Protein AF-A0AAW9IZJ0-F1 (afdb_monomer_lite)

pLDDT: mean 93.59, std 4.01, range [59.34, 97.31]

InterPro domains:
  IPR002303 Valine-tRNA ligase [PTHR11946] (1-123)
  IPR009080 Aminoacyl-tRNA synthetase, class Ia, anticodon-binding [SSF47323] (1-123)
  IPR013155 Methionyl/Valyl/Leucyl/Isoleucyl-tRNA synthetase, anticodon-binding [PF08264] (1-122)
  IPR033705 Valyl tRNA synthetase, anticodon-binding domain [cd07962] (1-88)

Organism: Clostridium perfringens (NCBI:txid1502)

Foldseek 3Di:
DQVLLVLLVVLVVCVVVVVNVVSQVSLVCCCPPVNPVALVVVCVVVCPDDPPVSNVVSVVVNLVSLLLSLLSCCVPVVPVSQVVNCVSPVHDGSVPDDRDHRDPVSNDPPVVVVSVVVVVVVVD

Structure (mmCIF, N/CA/C/O backbone):
data_AF-A0AAW9IZJ0-F1
#
_entry.id   AF-A0AAW9IZJ0-F1
#
loop_
_atom_site.group_PDB
_atom_site.id
_atom_site.type_symbol
_atom_site.label_atom_id
_atom_site.label_alt_id
_atom_site.label_comp_id
_atom_site.label_asym_id
_atom_site.label_entity_id
_atom_site.label_seq_id
_atom_site.pdbx_PDB_ins_code
_atom_site.Cartn_x
_atom_site.Cartn_y
_atom_site.Cartn_z
_atom_site.occupancy
_atom_site.B_iso_or_equiv
_atom_site.auth_seq_id
_atom_site.auth_comp_id
_atom_site.auth_asym_id
_atom_site.auth_atom_id
_atom_site.pdbx_PDB_model_num
ATOM 1 N N . LEU A 1 1 ? 0.308 -6.733 -6.067 1.00 91.69 1 LEU A N 1
ATOM 2 C CA . LEU A 1 1 ? -1.169 -6.647 -5.969 1.00 91.69 1 LEU A CA 1
ATOM 3 C C . LEU A 1 1 ? -1.718 -7.626 -4.934 1.00 91.69 1 LEU A C 1
ATOM 5 O O . LEU A 1 1 ? -2.284 -7.138 -3.970 1.00 91.69 1 LEU A O 1
ATOM 9 N N . SER A 1 2 ? -1.469 -8.940 -5.050 1.00 95.19 2 SER A N 1
ATOM 10 C CA . SER A 1 2 ? -1.918 -9.946 -4.060 1.00 95.19 2 SER A CA 1
ATOM 11 C C . SER A 1 2 ? -1.582 -9.582 -2.599 1.00 95.19 2 SER A C 1
ATOM 13 O O . SER A 1 2 ? -2.490 -9.386 -1.799 1.00 95.19 2 SER A O 1
ATOM 15 N N . ARG A 1 3 ? -0.308 -9.304 -2.269 1.00 94.94 3 ARG A N 1
ATOM 16 C CA . ARG A 1 3 ? 0.088 -8.884 -0.903 1.00 94.94 3 ARG A CA 1
ATOM 17 C C . ARG A 1 3 ? -0.612 -7.614 -0.396 1.00 94.94 3 ARG A C 1
ATOM 19 O O . ARG A 1 3 ? -0.994 -7.551 0.767 1.00 94.94 3 ARG A O 1
ATOM 26 N N . MET A 1 4 ? -0.818 -6.616 -1.264 1.00 95.94 4 MET A N 1
ATOM 27 C CA . MET A 1 4 ? -1.566 -5.396 -0.913 1.00 95.94 4 MET A CA 1
ATOM 28 C C . MET A 1 4 ? -3.038 -5.721 -0.617 1.00 95.94 4 MET A C 1
ATOM 30 O O . MET A 1 4 ? -3.623 -5.162 0.301 1.00 95.94 4 MET A O 1
ATOM 34 N N . ASN A 1 5 ? -3.631 -6.656 -1.359 1.00 95.00 5 ASN A N 1
ATOM 35 C CA . ASN A 1 5 ? -5.004 -7.095 -1.141 1.00 95.00 5 ASN A CA 1
ATOM 36 C C . ASN A 1 5 ? -5.187 -7.742 0.244 1.00 95.00 5 ASN A C 1
ATOM 38 O O . ASN A 1 5 ? -6.118 -7.411 0.982 1.00 95.00 5 ASN A O 1
ATOM 42 N N . THR A 1 6 ? -4.244 -8.606 0.629 1.00 95.88 6 THR A N 1
ATOM 43 C CA . THR A 1 6 ? -4.175 -9.186 1.977 1.00 95.88 6 THR A CA 1
ATOM 44 C C . THR A 1 6 ? -3.995 -8.102 3.039 1.00 95.88 6 THR A C 1
ATOM 46 O O . THR A 1 6 ? -4.728 -8.094 4.028 1.00 95.88 6 THR A O 1
ATOM 49 N N . LEU A 1 7 ? -3.099 -7.134 2.809 1.00 96.88 7 LEU A N 1
ATOM 50 C CA . LEU A 1 7 ? -2.883 -6.009 3.721 1.00 96.88 7 LEU A CA 1
ATOM 51 C C . LEU A 1 7 ? -4.167 -5.203 3.955 1.00 96.88 7 LEU A C 1
ATOM 53 O O . LEU A 1 7 ? -4.506 -4.934 5.104 1.00 96.88 7 LEU A O 1
ATOM 57 N N . VAL A 1 8 ? -4.897 -4.841 2.894 1.00 97.12 8 VAL A N 1
ATOM 58 C CA . VAL A 1 8 ? -6.165 -4.097 2.997 1.00 97.12 8 VAL A CA 1
ATOM 59 C C . VAL A 1 8 ? -7.145 -4.831 3.907 1.00 97.12 8 VAL A C 1
ATOM 61 O O . VAL A 1 8 ? -7.731 -4.214 4.799 1.00 97.12 8 VAL A O 1
ATOM 64 N N . LYS A 1 9 ? -7.294 -6.148 3.728 1.00 96.31 9 LYS A N 1
ATOM 65 C CA . LYS A 1 9 ? -8.166 -6.973 4.571 1.00 96.31 9 LYS A CA 1
ATOM 66 C C . LYS A 1 9 ? -7.726 -6.939 6.034 1.00 96.31 9 LYS A C 1
ATOM 68 O O . LYS A 1 9 ? -8.527 -6.617 6.905 1.00 96.31 9 LYS A O 1
ATOM 73 N N . GLU A 1 10 ? -6.459 -7.233 6.300 1.00 96.50 10 GLU A N 1
ATOM 74 C CA . GLU A 1 10 ? -5.928 -7.294 7.662 1.00 96.50 10 GLU A CA 1
ATOM 75 C C . GLU A 1 10 ? -6.027 -5.955 8.396 1.00 96.50 10 GLU A C 1
ATOM 77 O O . GLU A 1 10 ? -6.449 -5.903 9.549 1.00 96.50 10 GLU A O 1
ATOM 82 N N . VAL A 1 11 ? -5.667 -4.864 7.721 1.00 97.00 11 VAL A N 1
ATOM 83 C CA . VAL A 1 11 ? -5.726 -3.512 8.279 1.00 97.00 11 VAL A CA 1
ATOM 84 C C . VAL A 1 11 ? -7.170 -3.130 8.564 1.00 97.00 11 VAL A C 1
ATOM 86 O O . VAL A 1 11 ? -7.446 -2.626 9.647 1.00 97.00 11 VAL A O 1
ATOM 89 N N . THR A 1 12 ? -8.101 -3.429 7.657 1.00 96.00 12 THR A N 1
ATOM 90 C CA . THR A 1 12 ? -9.534 -3.182 7.880 1.00 96.00 12 THR A CA 1
ATOM 91 C C . THR A 1 12 ? -10.039 -3.943 9.108 1.00 96.00 12 THR A C 1
ATOM 93 O O . THR A 1 12 ? -10.632 -3.335 9.995 1.00 96.00 12 THR A O 1
ATOM 96 N N . GLU A 1 13 ? -9.712 -5.231 9.241 1.00 96.69 13 GLU A N 1
ATOM 97 C CA . GLU A 1 13 ? -10.081 -6.029 10.419 1.00 96.69 13 GLU A CA 1
ATOM 98 C C . GLU A 1 13 ? -9.475 -5.479 11.724 1.00 96.69 13 GLU A C 1
ATOM 100 O O . GLU A 1 13 ? -10.142 -5.457 12.761 1.00 96.69 13 GLU A O 1
ATOM 105 N N . ASN A 1 14 ? -8.212 -5.038 11.705 1.00 96.81 14 ASN A N 1
ATOM 106 C CA . ASN A 1 14 ? -7.568 -4.437 12.876 1.00 96.81 14 ASN A CA 1
ATOM 107 C C . ASN A 1 14 ? -8.204 -3.079 13.232 1.00 96.81 14 ASN A C 1
ATOM 109 O O . ASN A 1 14 ? -8.401 -2.787 14.412 1.00 96.81 14 ASN A O 1
ATOM 113 N N . MET A 1 15 ? -8.572 -2.267 12.237 1.00 94.94 15 MET A N 1
ATOM 114 C CA . MET A 1 15 ? -9.273 -0.994 12.440 1.00 94.94 15 MET A CA 1
ATOM 115 C C . MET A 1 15 ? -10.661 -1.210 13.063 1.00 94.94 15 MET A C 1
ATOM 117 O O . MET A 1 15 ? -11.007 -0.518 14.020 1.00 94.94 15 MET A O 1
ATOM 121 N N . GLU A 1 16 ? -11.423 -2.207 12.599 1.00 95.56 16 GLU A N 1
ATOM 122 C CA . GLU A 1 16 ? -12.734 -2.580 13.163 1.00 95.56 16 GLU A CA 1
ATOM 123 C C . GLU A 1 16 ? -12.642 -3.070 14.616 1.00 95.56 16 GLU A C 1
ATOM 125 O O . GLU A 1 16 ? -13.540 -2.826 15.423 1.00 95.56 16 GLU A O 1
ATOM 130 N N . LYS A 1 17 ? -11.537 -3.733 14.973 1.00 97.31 17 LYS A N 1
ATOM 131 C CA . LYS A 1 17 ? -11.247 -4.191 16.342 1.00 97.31 17 LYS A CA 1
ATOM 132 C C . LYS A 1 17 ? -10.646 -3.102 17.238 1.00 97.31 17 LYS A C 1
ATOM 134 O O . LYS A 1 17 ? -10.340 -3.382 18.394 1.00 97.31 17 LYS A O 1
ATOM 139 N N . TYR A 1 18 ? -10.489 -1.873 16.738 1.00 95.25 18 TYR A N 1
ATOM 140 C CA . TYR A 1 18 ? -9.817 -0.756 17.417 1.00 95.25 18 TYR A CA 1
ATOM 141 C C . TYR A 1 18 ? -8.331 -1.013 17.742 1.00 95.25 18 TYR A C 1
ATOM 143 O O . TYR A 1 18 ? -7.743 -0.363 18.607 1.00 95.25 18 TYR A O 1
ATOM 151 N N . GLU A 1 19 ? -7.681 -1.916 17.010 1.00 95.75 19 GLU A N 1
ATOM 152 C CA . GLU A 1 19 ? -6.262 -2.267 17.141 1.00 95.75 19 GLU A CA 1
ATOM 153 C C . GLU A 1 19 ? -5.383 -1.384 16.235 1.00 95.75 19 GLU A C 1
ATOM 155 O O . GLU A 1 19 ? -4.576 -1.865 15.437 1.00 95.75 19 GLU A O 1
ATOM 160 N N . LEU A 1 20 ? -5.529 -0.060 16.361 1.00 93.25 20 LEU A N 1
ATOM 161 C CA . LEU A 1 20 ? -4.936 0.929 15.444 1.00 93.25 20 LEU A CA 1
ATOM 162 C C . LEU A 1 20 ? -3.404 0.839 15.345 1.00 93.25 20 LEU A C 1
ATOM 164 O O . LEU A 1 20 ? -2.834 1.058 14.280 1.00 93.25 20 LEU A O 1
ATOM 168 N N . GLY A 1 21 ? -2.732 0.499 16.449 1.00 94.12 21 GLY A N 1
ATOM 169 C CA . GLY A 1 2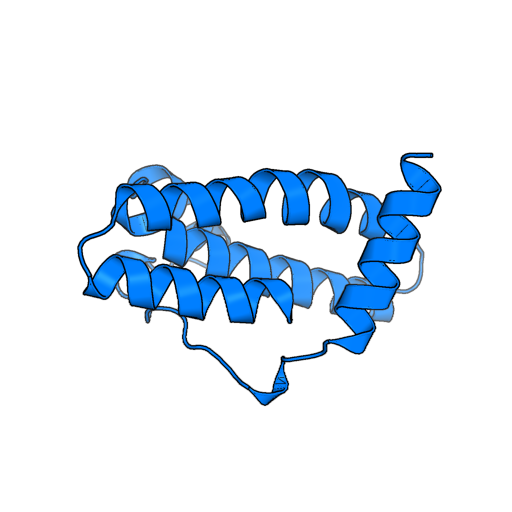1 ? -1.276 0.341 16.466 1.00 94.12 21 GLY A CA 1
ATOM 170 C C . GLY A 1 21 ? -0.798 -0.825 15.597 1.00 94.12 21 GLY A C 1
ATOM 171 O O . GLY A 1 21 ? 0.190 -0.689 14.884 1.00 94.12 21 GLY A O 1
ATOM 172 N N . ILE A 1 22 ? -1.529 -1.946 15.612 1.00 95.50 22 ILE A N 1
ATOM 173 C CA . ILE A 1 22 ? -1.213 -3.124 14.791 1.00 95.50 22 ILE A CA 1
ATOM 174 C C . ILE A 1 22 ? -1.513 -2.822 13.323 1.00 95.50 22 ILE A C 1
ATOM 176 O O . ILE A 1 22 ? -0.682 -3.103 12.463 1.00 95.50 22 ILE A O 1
ATOM 180 N N . ALA A 1 23 ? -2.667 -2.204 13.050 1.00 95.88 23 ALA A N 1
ATOM 181 C CA . ALA A 1 23 ? -3.052 -1.765 11.712 1.00 95.88 23 ALA A CA 1
ATOM 182 C C . ALA A 1 23 ? -1.956 -0.892 11.076 1.00 95.88 23 ALA A C 1
ATOM 184 O O . ALA A 1 23 ? -1.465 -1.201 9.993 1.00 95.88 23 ALA A O 1
ATOM 185 N N . LEU A 1 24 ? -1.513 0.153 11.782 1.00 94.19 24 LEU A N 1
ATOM 186 C CA . LEU A 1 24 ? -0.478 1.061 11.292 1.00 94.19 24 LEU A CA 1
ATOM 187 C C . LEU A 1 24 ? 0.863 0.359 11.073 1.00 94.19 24 LEU A C 1
ATOM 189 O O . LEU A 1 24 ? 1.497 0.589 10.046 1.00 94.19 24 LEU A O 1
ATOM 193 N N . GLN A 1 25 ? 1.287 -0.486 12.018 1.00 95.94 25 GLN A N 1
ATOM 194 C CA . GLN A 1 25 ? 2.551 -1.212 11.905 1.00 95.94 25 GLN A CA 1
ATOM 195 C C . GLN A 1 25 ? 2.580 -2.061 10.631 1.00 95.94 25 GLN A C 1
ATOM 197 O O . GLN A 1 25 ? 3.546 -1.994 9.880 1.00 95.94 25 GLN A O 1
ATOM 202 N N . LYS A 1 26 ? 1.490 -2.775 10.329 1.00 97.06 26 LYS A N 1
ATOM 203 C CA . LYS A 1 26 ? 1.379 -3.584 9.107 1.00 97.06 26 LYS A CA 1
ATOM 204 C C . LYS A 1 26 ? 1.501 -2.751 7.835 1.00 97.06 26 LYS A C 1
ATOM 206 O O . LYS A 1 26 ? 2.226 -3.137 6.920 1.00 97.06 26 LYS A O 1
ATOM 211 N N . VAL A 1 27 ? 0.805 -1.612 7.767 1.00 96.62 27 VAL A N 1
ATOM 212 C CA . VAL A 1 27 ? 0.883 -0.730 6.589 1.00 96.62 27 VAL A CA 1
ATOM 213 C C . VAL A 1 27 ? 2.292 -0.169 6.438 1.00 96.62 27 VAL A C 1
ATOM 215 O O . VAL A 1 27 ? 2.824 -0.147 5.332 1.00 96.62 27 VAL A O 1
ATOM 218 N N . TYR A 1 28 ? 2.907 0.257 7.541 1.00 94.94 28 TYR A N 1
ATOM 219 C CA . TYR A 1 28 ? 4.270 0.775 7.540 1.00 94.94 28 TYR A CA 1
ATOM 220 C C . TYR A 1 28 ? 5.275 -0.278 7.062 1.00 94.94 28 TYR A C 1
ATOM 222 O O . TYR A 1 28 ? 6.052 -0.003 6.147 1.00 94.94 28 TYR A O 1
ATOM 230 N N . ASP A 1 29 ? 5.218 -1.487 7.623 1.00 96.06 29 ASP A N 1
ATOM 231 C CA . ASP A 1 29 ? 6.107 -2.590 7.256 1.00 96.06 29 ASP A CA 1
ATOM 232 C C . ASP A 1 29 ? 5.966 -2.937 5.775 1.00 96.06 29 ASP A C 1
ATOM 234 O O . ASP A 1 29 ? 6.973 -3.072 5.080 1.00 96.06 29 ASP A O 1
ATOM 238 N N . PHE A 1 30 ? 4.737 -2.994 5.257 1.00 97.19 30 PHE A N 1
ATOM 239 C CA . PHE A 1 30 ? 4.496 -3.230 3.837 1.00 97.19 30 PHE A CA 1
ATOM 240 C C . PHE A 1 30 ? 5.062 -2.105 2.959 1.00 97.19 30 PHE A C 1
ATOM 242 O O . PHE A 1 30 ? 5.793 -2.365 2.004 1.00 97.19 30 PHE A O 1
ATOM 249 N N . MET A 1 31 ? 4.741 -0.845 3.265 1.00 96.19 31 MET A N 1
ATOM 250 C CA . MET A 1 31 ? 5.175 0.285 2.439 1.00 96.19 31 MET A CA 1
ATOM 251 C C . MET A 1 31 ? 6.698 0.413 2.410 1.00 96.19 31 MET A C 1
ATOM 253 O O . MET A 1 31 ? 7.264 0.740 1.370 1.00 96.19 31 MET A O 1
ATOM 257 N N . TRP A 1 32 ? 7.366 0.131 3.526 1.00 94.06 32 TRP A N 1
ATOM 258 C CA . TRP A 1 32 ? 8.817 0.206 3.601 1.00 94.06 32 TRP A CA 1
ATOM 259 C C . TRP A 1 32 ? 9.488 -1.009 2.958 1.00 94.06 32 TRP A C 1
ATOM 261 O O . TRP A 1 32 ? 10.258 -0.872 2.012 1.00 94.06 32 TRP A O 1
ATOM 271 N N . THR A 1 33 ? 9.181 -2.206 3.453 1.00 92.12 33 THR A N 1
ATOM 272 C CA . THR A 1 33 ? 9.957 -3.404 3.114 1.00 92.12 33 THR A CA 1
ATOM 273 C C . THR A 1 33 ? 9.486 -4.054 1.822 1.00 92.12 33 THR A C 1
ATOM 275 O O . THR A 1 33 ? 10.298 -4.377 0.966 1.00 92.12 33 THR A O 1
ATOM 278 N N . GLU A 1 34 ? 8.182 -4.217 1.621 1.00 93.88 34 GLU A N 1
ATOM 279 C CA . GLU A 1 34 ? 7.652 -4.900 0.437 1.00 93.88 34 GLU A CA 1
ATOM 280 C C . GLU A 1 34 ? 7.649 -3.976 -0.785 1.00 93.88 34 GLU A C 1
ATOM 282 O O . GLU A 1 34 ? 8.071 -4.353 -1.883 1.00 93.88 34 GLU A O 1
ATOM 287 N N . PHE A 1 35 ? 7.182 -2.740 -0.601 1.00 95.06 35 PHE A N 1
ATOM 288 C CA . PHE A 1 35 ? 7.024 -1.798 -1.701 1.00 95.06 35 PHE A CA 1
ATOM 289 C C . PHE A 1 35 ? 8.323 -1.057 -2.037 1.00 95.06 35 PHE A C 1
ATOM 291 O O . PHE A 1 35 ? 8.812 -1.187 -3.161 1.00 95.06 35 PHE A O 1
ATOM 298 N N . CYS A 1 36 ? 8.892 -0.299 -1.094 1.00 93.50 36 CYS A N 1
ATOM 299 C CA . CYS A 1 36 ? 10.078 0.517 -1.364 1.00 93.50 36 CYS A CA 1
ATOM 300 C C . CYS A 1 36 ? 11.351 -0.319 -1.559 1.00 93.50 36 CYS A C 1
ATOM 302 O O . CYS A 1 36 ? 12.025 -0.129 -2.571 1.00 93.50 36 CYS A O 1
ATOM 304 N N . ASP A 1 37 ? 11.671 -1.245 -0.648 1.00 93.38 37 ASP A N 1
ATOM 305 C CA . ASP A 1 37 ? 12.936 -1.996 -0.728 1.00 93.38 37 ASP A CA 1
ATOM 306 C C . ASP A 1 37 ? 12.946 -3.043 -1.856 1.00 93.38 37 ASP A C 1
ATOM 308 O O . ASP A 1 37 ? 13.978 -3.244 -2.494 1.00 93.38 37 ASP A O 1
ATOM 312 N N . TRP A 1 38 ? 11.821 -3.723 -2.117 1.00 93.75 38 TRP A N 1
ATOM 313 C CA . TRP A 1 38 ? 11.764 -4.805 -3.111 1.00 93.75 38 TRP A CA 1
ATOM 314 C C . TRP A 1 38 ? 11.086 -4.396 -4.411 1.00 93.75 38 TRP A C 1
ATOM 316 O O . TRP A 1 38 ? 11.707 -4.468 -5.474 1.00 93.75 38 TRP A O 1
ATOM 326 N N . TYR A 1 39 ? 9.815 -3.992 -4.367 1.00 94.19 39 TYR A N 1
ATOM 327 C CA . TYR A 1 39 ? 9.053 -3.795 -5.600 1.00 94.19 39 TYR A CA 1
ATOM 328 C C . TYR A 1 39 ? 9.617 -2.665 -6.467 1.00 94.19 39 TYR A C 1
ATOM 330 O O . TYR A 1 39 ? 9.866 -2.890 -7.653 1.00 94.19 39 TYR A O 1
ATOM 338 N N . ILE A 1 40 ? 9.874 -1.482 -5.892 1.00 94.12 40 ILE A N 1
ATOM 339 C CA . ILE A 1 40 ? 10.448 -0.346 -6.634 1.00 94.12 40 ILE A CA 1
ATOM 340 C C . ILE A 1 40 ? 11.806 -0.722 -7.231 1.00 94.12 40 ILE A C 1
ATOM 342 O O . ILE A 1 40 ? 12.050 -0.438 -8.403 1.00 94.12 40 ILE A O 1
ATOM 346 N N . GLU A 1 41 ? 12.673 -1.385 -6.467 1.00 93.31 41 GLU A N 1
ATOM 347 C CA . GLU A 1 41 ? 14.002 -1.789 -6.936 1.00 93.31 41 GLU A CA 1
ATOM 348 C C . GLU A 1 41 ? 13.931 -2.768 -8.115 1.00 93.31 41 GLU A C 1
ATOM 350 O O . GLU A 1 41 ? 14.626 -2.581 -9.117 1.00 93.31 41 GLU A O 1
ATOM 355 N N . LEU A 1 42 ? 13.044 -3.764 -8.053 1.00 91.75 42 LEU A N 1
ATOM 356 C CA . LEU A 1 42 ? 12.891 -4.770 -9.108 1.00 91.75 42 LEU A CA 1
ATOM 357 C C . LEU A 1 42 ? 12.340 -4.188 -10.410 1.00 91.75 42 LEU A C 1
ATOM 359 O O . LEU A 1 42 ? 12.739 -4.611 -11.498 1.00 91.75 42 LEU A O 1
ATOM 363 N N . VAL A 1 43 ? 11.443 -3.205 -10.329 1.00 94.06 43 VAL A N 1
ATOM 364 C CA . VAL A 1 43 ? 10.825 -2.626 -11.529 1.00 94.06 43 VAL A CA 1
ATOM 365 C C . VAL A 1 43 ? 11.682 -1.557 -12.209 1.00 94.06 43 VAL A C 1
ATOM 367 O O . VAL A 1 43 ? 11.382 -1.193 -13.348 1.00 94.06 43 VAL A O 1
ATOM 370 N N . LYS A 1 44 ? 12.784 -1.093 -11.594 1.00 92.44 44 LYS A N 1
ATOM 371 C CA . LYS A 1 44 ? 13.713 -0.118 -12.209 1.00 92.44 44 LYS A CA 1
ATOM 372 C C . LYS A 1 44 ? 14.195 -0.554 -13.589 1.00 92.44 44 LYS A C 1
ATOM 374 O O . LYS A 1 44 ? 14.236 0.264 -14.503 1.00 92.44 44 LYS A O 1
ATOM 379 N N . GLY A 1 45 ? 14.509 -1.840 -13.761 1.00 91.56 45 GLY A N 1
ATOM 380 C CA . GLY A 1 45 ? 14.946 -2.378 -15.053 1.00 91.56 45 GLY A CA 1
ATOM 381 C C . GLY A 1 45 ? 13.900 -2.198 -16.158 1.00 91.56 45 GLY A C 1
ATOM 382 O O . GLY A 1 45 ? 14.249 -1.852 -17.284 1.00 91.56 45 GLY A O 1
ATOM 383 N N . VAL A 1 46 ? 12.616 -2.361 -15.824 1.00 93.06 46 VAL A N 1
ATOM 384 C CA . VAL A 1 46 ? 11.503 -2.148 -16.762 1.00 93.06 46 VAL A CA 1
ATOM 385 C C . VAL A 1 46 ? 11.303 -0.658 -17.035 1.00 93.06 46 VAL A C 1
ATOM 387 O O . VAL A 1 46 ? 11.184 -0.253 -18.190 1.00 93.06 46 VAL A O 1
ATOM 390 N N . LEU A 1 47 ? 11.321 0.174 -15.989 1.00 91.06 47 LEU A N 1
ATOM 391 C CA . LEU A 1 47 ? 11.138 1.626 -16.104 1.00 91.06 47 LEU A CA 1
ATOM 392 C C . LEU A 1 47 ? 12.235 2.299 -16.941 1.00 91.06 47 LEU A C 1
ATOM 394 O O . LEU A 1 47 ? 11.954 3.241 -17.681 1.00 91.06 47 LEU A O 1
ATOM 398 N N . CYS A 1 48 ? 13.469 1.799 -16.866 1.00 91.12 48 CYS A N 1
ATOM 399 C CA . CYS A 1 48 ? 14.601 2.286 -17.655 1.00 91.12 48 CYS A CA 1
ATOM 400 C C . CYS A 1 48 ? 14.731 1.627 -19.041 1.00 91.12 48 CYS A C 1
ATOM 402 O O . CYS A 1 48 ? 15.642 1.982 -19.786 1.00 91.12 48 CYS A O 1
ATOM 404 N N . GLY A 1 49 ? 13.861 0.673 -19.389 1.00 92.56 49 GLY A N 1
ATOM 405 C CA . GLY A 1 49 ? 13.878 -0.015 -20.682 1.00 92.56 49 GLY A CA 1
ATOM 406 C C . GLY A 1 49 ? 13.315 0.824 -21.837 1.00 92.56 49 GLY A C 1
ATOM 407 O O . GLY A 1 49 ? 13.000 2.001 -21.683 1.00 92.56 49 GLY A O 1
ATOM 408 N N . GLU A 1 50 ? 13.146 0.208 -23.008 1.00 93.06 50 GLU A N 1
ATOM 409 C CA . GLU A 1 50 ? 12.542 0.849 -24.196 1.00 93.06 50 GLU A CA 1
ATOM 410 C C . GLU A 1 50 ? 11.092 0.391 -24.464 1.00 93.06 50 GLU A C 1
ATOM 412 O O . GLU A 1 50 ? 10.392 0.994 -25.274 1.00 93.06 50 GLU A O 1
ATOM 417 N N . ASP A 1 51 ? 10.612 -0.657 -23.781 1.00 95.44 51 ASP A N 1
ATOM 418 C CA . ASP A 1 51 ? 9.250 -1.176 -23.960 1.00 95.44 51 ASP A CA 1
ATOM 419 C C . ASP A 1 51 ? 8.222 -0.331 -23.190 1.00 95.44 51 ASP A C 1
ATOM 421 O O . ASP A 1 51 ? 7.935 -0.551 -22.010 1.00 95.44 51 ASP A O 1
ATOM 425 N N . GLU A 1 52 ? 7.628 0.632 -23.892 1.00 93.94 52 GLU A N 1
ATOM 426 C CA . GLU A 1 52 ? 6.591 1.521 -23.359 1.00 93.94 52 GLU A CA 1
ATOM 427 C C . GLU A 1 52 ? 5.349 0.778 -22.843 1.00 93.94 52 GLU A C 1
ATOM 429 O O . GLU A 1 52 ? 4.699 1.231 -21.897 1.00 93.94 52 GLU A O 1
ATOM 434 N N . LYS A 1 53 ? 5.016 -0.392 -23.404 1.00 95.06 53 LYS A N 1
ATOM 435 C CA . LYS A 1 53 ? 3.869 -1.175 -22.930 1.00 95.06 53 LYS A CA 1
ATOM 436 C C . LYS A 1 53 ? 4.161 -1.766 -21.557 1.00 95.06 53 LYS A C 1
ATOM 438 O O . LYS A 1 53 ? 3.306 -1.707 -20.674 1.00 95.06 53 LYS A O 1
ATOM 443 N N . GLN A 1 54 ? 5.352 -2.329 -21.366 1.00 94.31 54 GLN A N 1
ATOM 444 C CA . GLN A 1 54 ? 5.756 -2.861 -20.064 1.00 94.31 54 GLN A CA 1
ATOM 445 C C . GLN A 1 54 ? 5.873 -1.757 -19.013 1.00 94.31 54 GLN A C 1
ATOM 447 O O . GLN A 1 54 ? 5.393 -1.942 -17.893 1.00 94.31 54 GLN A O 1
ATOM 452 N N . LYS A 1 55 ? 6.411 -0.588 -19.384 1.00 94.75 55 LYS A N 1
ATOM 453 C CA . LYS A 1 55 ? 6.422 0.589 -18.504 1.00 94.75 55 LYS A CA 1
ATOM 454 C C . LYS A 1 55 ? 5.019 0.973 -18.063 1.00 94.75 55 LYS A C 1
ATOM 456 O O . LYS A 1 55 ? 4.792 1.119 -16.869 1.00 94.75 55 LYS A O 1
ATOM 461 N N . GLY A 1 56 ? 4.075 1.090 -18.999 1.00 95.12 56 GLY A N 1
ATOM 462 C CA . GLY A 1 56 ? 2.689 1.443 -18.684 1.00 95.12 56 GLY A CA 1
ATOM 463 C C . GLY A 1 56 ? 2.038 0.477 -17.690 1.00 95.12 56 GLY A C 1
ATOM 464 O O . GLY A 1 56 ? 1.373 0.911 -16.754 1.00 95.12 56 GLY A O 1
ATOM 465 N N . ILE A 1 57 ? 2.285 -0.829 -17.834 1.00 94.69 57 ILE A N 1
ATOM 466 C CA . ILE A 1 57 ? 1.791 -1.841 -16.886 1.00 94.69 57 ILE A CA 1
ATOM 467 C C . ILE A 1 57 ? 2.382 -1.613 -15.490 1.00 94.69 57 ILE A C 1
ATOM 469 O O . ILE A 1 57 ? 1.642 -1.594 -14.510 1.00 94.69 57 ILE A O 1
ATOM 473 N N . VAL A 1 58 ? 3.698 -1.415 -15.394 1.00 94.88 58 VAL A N 1
ATOM 474 C CA . VAL A 1 58 ? 4.377 -1.158 -14.115 1.00 94.88 58 VAL A CA 1
ATOM 475 C C . VAL A 1 58 ? 3.885 0.136 -13.472 1.00 94.88 58 VAL A C 1
ATOM 477 O O . VAL A 1 58 ? 3.618 0.145 -12.274 1.00 94.88 58 VAL A O 1
ATOM 480 N N . TYR A 1 59 ? 3.722 1.208 -14.249 1.00 94.06 59 TYR A N 1
ATOM 481 C CA . TYR A 1 59 ? 3.196 2.479 -13.753 1.00 94.06 59 TYR A CA 1
ATOM 482 C C . TYR A 1 59 ? 1.804 2.325 -13.151 1.00 94.06 59 TYR A C 1
ATOM 484 O O . TYR A 1 59 ? 1.569 2.843 -12.062 1.00 94.06 59 TYR A O 1
ATOM 492 N N . ASN A 1 60 ? 0.914 1.574 -13.803 1.00 94.50 60 ASN A N 1
ATOM 493 C CA . ASN A 1 60 ? -0.418 1.313 -13.262 1.00 94.50 60 ASN A CA 1
ATOM 494 C C . ASN A 1 60 ? -0.338 0.581 -11.919 1.00 94.50 60 ASN A C 1
ATOM 496 O O . ASN A 1 60 ? -0.962 1.008 -10.955 1.00 94.50 60 ASN A O 1
ATOM 500 N N . VAL A 1 61 ? 0.495 -0.461 -11.815 1.00 95.25 61 VAL A N 1
ATOM 501 C CA . VAL A 1 61 ? 0.648 -1.199 -10.551 1.00 95.25 61 VAL A CA 1
ATOM 502 C C . VAL A 1 61 ? 1.262 -0.322 -9.455 1.00 95.25 61 VAL A C 1
ATOM 504 O O . VAL A 1 61 ? 0.786 -0.352 -8.322 1.00 95.25 61 VAL A O 1
ATOM 507 N N . LEU A 1 62 ? 2.291 0.472 -9.769 1.00 95.19 62 LEU A N 1
ATOM 508 C CA . LEU A 1 62 ? 2.895 1.419 -8.824 1.00 95.19 62 LEU A CA 1
ATOM 509 C C . LEU A 1 62 ? 1.867 2.433 -8.323 1.00 95.19 62 LEU A C 1
ATOM 511 O O . LEU A 1 62 ? 1.787 2.676 -7.121 1.00 95.19 62 LEU A O 1
ATOM 515 N N . ASN A 1 63 ? 1.079 2.997 -9.236 1.00 94.38 63 ASN A N 1
ATOM 516 C CA . ASN A 1 63 ? 0.042 3.960 -8.913 1.00 94.38 63 ASN A CA 1
ATOM 517 C C . ASN A 1 63 ? -1.049 3.339 -8.027 1.00 94.38 63 ASN A C 1
ATOM 519 O O . ASN A 1 63 ? -1.362 3.894 -6.977 1.00 94.38 63 ASN A O 1
ATOM 523 N N . ASP A 1 64 ? -1.570 2.167 -8.391 1.00 94.50 64 ASP A N 1
ATOM 524 C CA . ASP A 1 64 ? -2.626 1.483 -7.634 1.00 94.50 64 ASP A CA 1
ATOM 525 C C . ASP A 1 64 ? -2.173 1.141 -6.207 1.00 94.50 64 ASP A C 1
ATOM 527 O O . ASP A 1 64 ? -2.894 1.375 -5.231 1.00 94.50 64 ASP A O 1
ATOM 531 N N . VAL A 1 65 ? -0.951 0.616 -6.068 1.00 96.06 65 VAL A N 1
ATOM 532 C CA . VAL A 1 65 ? -0.366 0.265 -4.767 1.00 96.06 65 VAL A CA 1
ATOM 533 C C . VAL A 1 65 ? -0.106 1.521 -3.936 1.00 96.06 65 VAL A C 1
ATOM 535 O O . VAL A 1 65 ? -0.462 1.549 -2.758 1.00 96.06 65 VAL A O 1
ATOM 538 N N . LEU A 1 66 ? 0.450 2.581 -4.529 1.00 95.50 66 LEU A N 1
A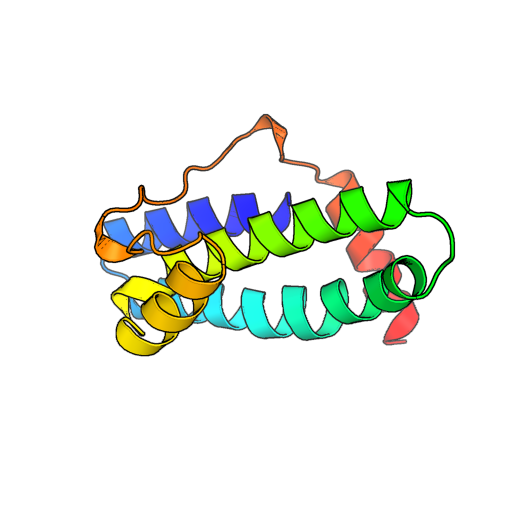TOM 539 C CA . LEU A 1 66 ? 0.722 3.828 -3.816 1.00 95.50 66 LEU A CA 1
ATOM 540 C C . LEU A 1 66 ? -0.571 4.499 -3.340 1.00 95.50 66 LEU A C 1
ATOM 542 O O . LEU A 1 66 ? -0.676 4.831 -2.162 1.00 95.50 66 LEU A O 1
ATOM 546 N N . GLN A 1 67 ? -1.576 4.647 -4.207 1.00 95.25 67 GLN A N 1
ATOM 547 C CA . GLN A 1 67 ? -2.866 5.233 -3.826 1.00 95.25 67 GLN A CA 1
ATOM 548 C C . GLN A 1 67 ? -3.542 4.435 -2.707 1.00 95.25 67 GLN A C 1
ATOM 550 O O . GLN A 1 67 ? -4.042 5.020 -1.746 1.00 95.25 67 GLN A O 1
ATOM 555 N N . THR A 1 68 ? -3.517 3.103 -2.791 1.00 96.06 68 THR A N 1
ATOM 556 C CA . THR A 1 68 ? -4.073 2.235 -1.744 1.00 96.06 68 THR A CA 1
ATOM 557 C C . THR A 1 68 ? -3.318 2.408 -0.425 1.00 96.06 68 THR A C 1
ATOM 559 O O . THR A 1 68 ? -3.941 2.618 0.613 1.00 96.06 68 THR A O 1
ATOM 562 N N . GLY A 1 69 ? -1.982 2.403 -0.455 1.00 96.50 69 GLY A N 1
ATOM 563 C CA . GLY A 1 69 ? -1.149 2.613 0.731 1.00 96.50 69 GLY A CA 1
ATOM 564 C C . GLY A 1 69 ? -1.384 3.972 1.396 1.00 96.50 69 GLY A C 1
ATOM 565 O O . GLY A 1 69 ? -1.518 4.044 2.617 1.00 96.50 69 GLY A O 1
ATOM 566 N N . LEU A 1 70 ? -1.517 5.045 0.607 1.00 96.44 70 LEU A N 1
ATOM 567 C CA . LEU A 1 70 ? -1.829 6.386 1.115 1.00 96.44 70 LEU A CA 1
ATOM 568 C C . LEU A 1 70 ? -3.176 6.418 1.844 1.00 96.44 70 LEU A C 1
ATOM 570 O O . LEU A 1 70 ? -3.257 6.994 2.928 1.00 96.44 70 LEU A O 1
ATOM 574 N N . LYS A 1 71 ? -4.207 5.759 1.301 1.00 96.12 71 LYS A N 1
ATOM 575 C CA . LYS A 1 71 ? -5.526 5.668 1.948 1.00 96.12 71 LYS A CA 1
ATOM 576 C C . LYS A 1 71 ? -5.455 4.946 3.290 1.00 96.12 71 LYS A C 1
ATOM 578 O O . LYS A 1 71 ? -6.046 5.412 4.259 1.00 96.12 71 LYS A O 1
ATOM 583 N N . LEU A 1 72 ? -4.694 3.852 3.367 1.00 96.50 72 LEU A N 1
ATOM 584 C CA . LEU A 1 72 ? -4.507 3.101 4.613 1.00 96.50 72 LEU A CA 1
ATOM 585 C C . LEU A 1 72 ? -3.721 3.900 5.669 1.00 96.50 72 LEU A C 1
ATOM 587 O O . LEU A 1 72 ? -3.991 3.767 6.861 1.00 96.50 72 LEU A O 1
ATOM 591 N N . LEU A 1 73 ? -2.769 4.742 5.253 1.00 96.12 73 LEU A N 1
ATOM 592 C CA . LEU A 1 73 ? -1.972 5.590 6.152 1.00 96.12 73 LEU A CA 1
ATOM 593 C C . LEU A 1 73 ? -2.692 6.877 6.584 1.00 96.12 7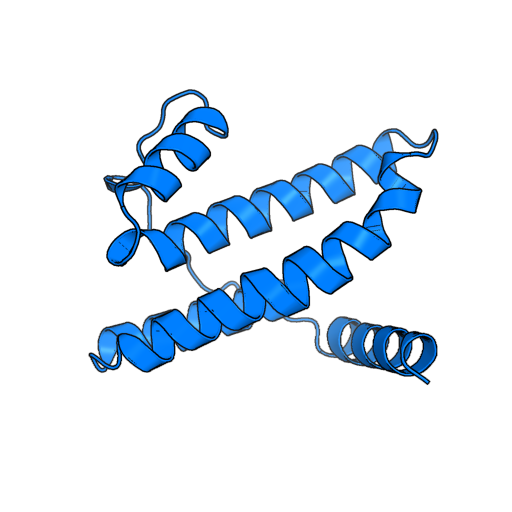3 LEU A C 1
ATOM 595 O O . LEU A 1 73 ? -2.345 7.457 7.618 1.00 96.12 73 LEU A O 1
ATOM 599 N N . HIS A 1 74 ? -3.680 7.336 5.813 1.00 95.62 74 HIS A N 1
ATOM 600 C CA . HIS A 1 74 ? -4.340 8.624 6.019 1.00 95.62 74 HIS A CA 1
ATOM 601 C C . HIS A 1 74 ? -4.920 8.850 7.427 1.00 95.62 74 HIS A C 1
ATOM 603 O O . HIS A 1 74 ? -4.713 9.942 7.962 1.00 95.62 74 HIS A O 1
ATOM 609 N N . PRO A 1 75 ? -5.553 7.857 8.091 1.00 93.31 75 PRO A N 1
ATOM 610 C CA . PRO A 1 75 ? -6.072 8.035 9.450 1.00 93.31 75 PRO A CA 1
ATOM 611 C C . PRO A 1 75 ? -5.017 8.454 10.484 1.00 93.31 75 PRO A C 1
ATOM 613 O O . PRO A 1 75 ? -5.370 9.004 11.525 1.00 93.31 75 PRO A O 1
ATOM 616 N N . VAL A 1 76 ? -3.731 8.195 10.216 1.00 92.88 76 VAL A N 1
ATOM 617 C CA . VAL A 1 76 ? -2.618 8.513 11.124 1.00 92.88 76 VAL A CA 1
ATOM 618 C C . VAL A 1 76 ? -1.751 9.660 10.600 1.00 92.88 76 VAL A C 1
ATOM 620 O O . VAL A 1 76 ? -1.247 10.457 11.391 1.00 92.88 76 VAL A O 1
ATOM 623 N N . MET A 1 77 ? -1.580 9.780 9.280 1.00 94.12 77 MET A N 1
ATOM 624 C CA . MET A 1 77 ? -0.721 10.789 8.646 1.00 94.12 77 MET A CA 1
ATOM 625 C C . MET A 1 77 ? -1.496 11.682 7.662 1.00 94.12 77 MET A C 1
ATOM 627 O O . MET A 1 77 ? -1.185 11.695 6.468 1.00 94.12 77 MET A O 1
ATOM 631 N N . PRO A 1 78 ? -2.494 12.456 8.123 1.00 94.75 78 PRO A N 1
ATOM 632 C CA . PRO A 1 78 ? -3.490 13.063 7.242 1.00 94.75 78 PRO A CA 1
ATOM 633 C C . PRO A 1 78 ? -2.924 14.107 6.274 1.00 94.75 78 PRO A C 1
ATOM 635 O O . PRO A 1 78 ? -3.332 14.153 5.122 1.00 94.75 78 PRO A O 1
ATOM 638 N N . PHE A 1 79 ? -1.964 14.928 6.705 1.00 95.44 79 PHE A N 1
ATOM 639 C CA . PHE A 1 79 ? -1.485 16.052 5.891 1.00 95.44 79 PHE A CA 1
ATOM 640 C C . PHE A 1 79 ? -0.589 15.618 4.729 1.00 95.44 79 PHE A C 1
ATOM 642 O O . PHE A 1 79 ? -0.808 16.029 3.596 1.00 95.44 79 PHE A O 1
ATOM 649 N N . ILE A 1 80 ? 0.403 14.764 5.000 1.00 95.81 80 ILE A N 1
ATOM 650 C CA . ILE A 1 80 ? 1.341 14.317 3.963 1.00 95.81 80 ILE A CA 1
ATOM 651 C C . ILE A 1 80 ? 0.666 13.376 2.962 1.00 95.81 80 ILE A C 1
ATOM 653 O O . ILE A 1 80 ? 0.937 13.441 1.768 1.00 95.81 80 ILE A O 1
ATOM 657 N N . THR A 1 81 ? -0.248 12.521 3.432 1.00 96.19 81 THR A N 1
ATOM 658 C CA . THR A 1 81 ? -0.992 11.627 2.537 1.00 96.19 81 THR A CA 1
ATOM 659 C C . THR A 1 81 ? -1.959 12.400 1.644 1.00 96.19 81 THR A C 1
ATOM 661 O O . THR A 1 81 ? -2.069 12.058 0.473 1.00 96.19 81 THR A O 1
ATOM 664 N N . GLU A 1 82 ? -2.583 13.471 2.148 1.00 96.31 82 GLU A N 1
ATOM 665 C CA . GLU A 1 82 ? -3.414 14.382 1.349 1.00 96.31 82 GLU A CA 1
ATOM 666 C C . GLU A 1 82 ? -2.598 15.085 0.256 1.00 96.31 82 GLU A C 1
ATOM 668 O O . GLU A 1 82 ? -2.998 15.082 -0.907 1.00 96.31 82 GLU A O 1
ATOM 673 N N . GLU A 1 83 ? -1.439 15.656 0.595 1.00 95.88 83 GLU A N 1
ATOM 674 C CA . GLU A 1 83 ? -0.584 16.364 -0.370 1.00 95.88 83 GLU A CA 1
ATOM 675 C C . GLU A 1 83 ? -0.125 15.443 -1.510 1.00 95.88 83 GLU A C 1
ATOM 677 O O . GLU A 1 83 ? -0.224 15.793 -2.689 1.00 95.88 83 GLU A O 1
ATOM 682 N N . ILE A 1 84 ? 0.326 14.231 -1.175 1.00 95.25 84 ILE A N 1
ATOM 683 C CA . ILE A 1 84 ? 0.763 13.258 -2.181 1.00 95.25 84 ILE A CA 1
ATOM 684 C C . ILE A 1 84 ? -0.432 12.785 -3.018 1.00 95.25 84 ILE A C 1
ATOM 686 O O . ILE A 1 84 ? -0.338 12.744 -4.242 1.00 95.25 84 ILE A O 1
ATOM 690 N N . TYR A 1 85 ? -1.558 12.443 -2.387 1.00 95.62 85 TYR A N 1
ATOM 691 C CA . TYR A 1 85 ? -2.723 11.904 -3.089 1.00 95.62 85 TYR A CA 1
ATOM 692 C C . TYR A 1 85 ? -3.337 12.926 -4.048 1.00 95.62 85 TYR A C 1
ATOM 694 O O . TYR A 1 85 ? -3.524 12.609 -5.216 1.00 95.62 85 TYR A O 1
ATOM 702 N N . THR A 1 86 ? -3.554 14.164 -3.599 1.00 94.25 86 THR A N 1
ATOM 703 C CA . THR A 1 86 ? -4.079 15.250 -4.450 1.00 94.25 86 THR A CA 1
ATOM 704 C C . THR A 1 86 ? -3.177 15.542 -5.649 1.00 94.25 86 THR A C 1
ATOM 706 O O . THR A 1 86 ? -3.677 15.843 -6.730 1.00 94.25 86 THR A O 1
ATOM 709 N N . THR A 1 87 ? -1.857 15.408 -5.491 1.00 93.19 87 THR A N 1
ATOM 710 C CA . THR A 1 87 ? -0.896 15.539 -6.597 1.00 93.19 87 THR A CA 1
ATOM 711 C C . THR A 1 87 ? -1.012 14.391 -7.606 1.00 93.19 87 THR A C 1
ATOM 713 O O . THR A 1 87 ? -0.789 14.597 -8.795 1.00 93.19 87 THR A O 1
ATOM 716 N N . LEU A 1 88 ? -1.356 13.183 -7.151 1.00 91.12 88 LEU A N 1
ATOM 717 C CA . LEU A 1 88 ? -1.507 11.997 -8.002 1.00 91.12 88 LEU A CA 1
ATOM 718 C C . LEU A 1 88 ? -2.862 11.928 -8.722 1.00 91.12 88 LEU A C 1
ATOM 720 O O . LEU A 1 88 ? -2.942 11.322 -9.787 1.00 91.12 88 LEU A O 1
ATOM 724 N N . THR A 1 89 ? -3.919 12.498 -8.141 1.00 88.25 89 THR A N 1
ATOM 725 C CA . THR A 1 89 ? -5.311 12.387 -8.624 1.00 88.25 89 THR A CA 1
ATOM 726 C C . THR A 1 89 ? -5.860 13.679 -9.229 1.00 88.25 89 THR A C 1
ATOM 728 O O . THR A 1 89 ? -7.070 13.813 -9.399 1.00 88.25 89 THR A O 1
ATOM 731 N N . ASP A 1 90 ? -4.991 14.641 -9.543 1.00 85.38 90 ASP A N 1
ATOM 732 C CA . ASP A 1 90 ? -5.367 15.945 -10.103 1.00 85.38 90 ASP A CA 1
ATOM 733 C C . ASP A 1 90 ? -6.368 16.732 -9.227 1.00 85.38 90 ASP A C 1
ATOM 735 O O . ASP A 1 90 ? -7.269 17.419 -9.717 1.00 85.38 90 ASP A O 1
ATOM 739 N N . GLY A 1 91 ? -6.175 16.685 -7.904 1.00 80.69 91 GLY A N 1
ATOM 740 C CA . GLY A 1 91 ? -6.863 17.548 -6.938 1.00 80.69 91 GLY A CA 1
ATOM 741 C C . GLY A 1 91 ? -8.019 16.910 -6.166 1.00 80.69 91 GLY A C 1
ATOM 742 O O . GLY A 1 91 ? -8.710 17.621 -5.433 1.00 80.69 91 GLY A O 1
ATOM 743 N N . GLU A 1 92 ? -8.238 15.598 -6.275 1.00 88.06 92 GLU A N 1
ATOM 744 C CA . GLU A 1 92 ? -9.205 14.909 -5.414 1.00 88.06 92 GLU A CA 1
ATOM 745 C C . GLU A 1 92 ? -8.646 14.722 -3.999 1.00 88.06 92 GLU A C 1
ATOM 747 O O . GLU A 1 92 ? -7.551 14.194 -3.814 1.00 88.06 92 GLU A O 1
ATOM 752 N N . SER A 1 93 ? -9.420 15.122 -2.988 1.00 92.19 93 SER A N 1
ATOM 753 C CA . SER A 1 93 ? -9.041 14.945 -1.583 1.00 92.19 93 SER A CA 1
ATOM 754 C C . SER A 1 93 ? -9.165 13.482 -1.161 1.00 92.19 93 SER A C 1
ATOM 756 O O . SER A 1 93 ? -10.174 12.823 -1.432 1.00 92.19 93 SER A O 1
ATOM 758 N N . ILE A 1 94 ? -8.170 12.973 -0.436 1.00 95.25 94 ILE A N 1
ATOM 759 C CA . ILE A 1 94 ? -8.179 11.590 0.049 1.00 95.25 94 ILE A CA 1
ATOM 760 C C . ILE A 1 94 ? -9.227 11.390 1.152 1.00 95.25 94 ILE A C 1
ATOM 762 O O . ILE A 1 94 ? -9.759 10.291 1.303 1.00 95.25 94 ILE A O 1
ATOM 766 N N . VAL A 1 95 ? -9.589 12.461 1.869 1.00 92.75 95 VAL A N 1
ATOM 767 C CA . VAL A 1 95 ? -10.568 12.453 2.970 1.00 92.75 95 VAL A CA 1
ATOM 768 C C . VAL A 1 95 ? -11.954 12.004 2.499 1.00 92.75 95 VAL A C 1
ATOM 770 O O . VAL A 1 95 ? -12.685 11.360 3.249 1.00 92.75 95 VAL A O 1
ATOM 773 N N . ILE A 1 96 ? -12.326 12.347 1.263 1.00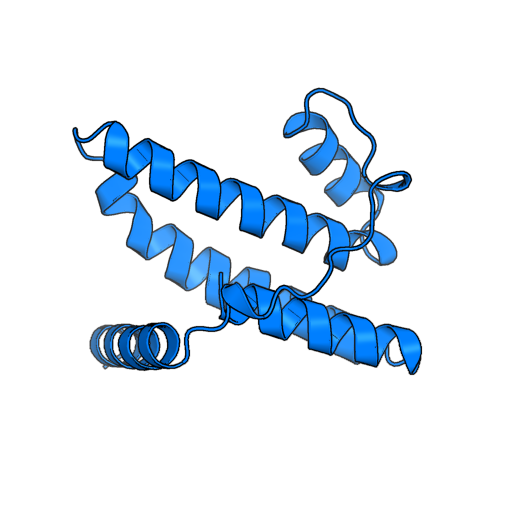 92.25 96 ILE A N 1
ATOM 774 C CA . ILE A 1 96 ? -13.619 11.982 0.658 1.00 92.25 96 ILE A CA 1
ATOM 775 C C . ILE A 1 96 ? -13.530 10.722 -0.210 1.00 92.25 96 ILE A C 1
ATOM 777 O O . ILE A 1 96 ? -14.520 10.324 -0.823 1.00 92.25 96 ILE A O 1
ATOM 781 N N . SER A 1 97 ? -12.348 10.109 -0.296 1.00 92.31 97 SER A N 1
ATOM 782 C CA . SER A 1 97 ? -12.137 8.902 -1.084 1.00 92.31 97 SER A CA 1
ATOM 783 C C . SER A 1 97 ? -12.661 7.665 -0.351 1.00 92.31 97 SER A C 1
ATOM 785 O O . SER A 1 97 ? -12.664 7.593 0.879 1.00 92.31 97 SER A O 1
ATOM 787 N N . ASN A 1 98 ? -13.097 6.660 -1.113 1.00 93.75 98 ASN A N 1
ATOM 788 C CA . ASN A 1 98 ? -13.532 5.396 -0.527 1.00 93.75 98 ASN A CA 1
ATOM 789 C C . ASN A 1 98 ? -12.351 4.656 0.106 1.00 93.75 98 ASN A C 1
ATOM 791 O O . ASN A 1 98 ? -11.271 4.571 -0.500 1.00 93.75 98 ASN A O 1
ATOM 795 N N . TRP A 1 99 ? -12.606 4.071 1.279 1.00 95.00 99 TRP A N 1
ATOM 796 C CA . TRP A 1 99 ? -11.715 3.100 1.903 1.00 95.00 99 TRP A CA 1
ATOM 797 C C . TRP A 1 99 ? -11.467 1.930 0.935 1.00 95.00 99 TRP A C 1
ATOM 799 O O . TRP A 1 99 ? -12.407 1.505 0.259 1.00 95.00 99 TRP A O 1
ATOM 809 N N . PRO A 1 100 ? -10.224 1.436 0.804 1.00 94.75 100 PRO A N 1
ATOM 810 C CA . PRO A 1 100 ? -9.929 0.346 -0.115 1.00 94.75 100 PRO A CA 1
ATOM 811 C C . PRO A 1 100 ? -10.633 -0.949 0.303 1.00 94.75 100 PRO A C 1
ATOM 813 O O . PRO A 1 100 ? -10.715 -1.280 1.484 1.00 94.75 100 PRO A O 1
ATOM 816 N N . GLU A 1 101 ? -11.102 -1.701 -0.689 1.00 92.44 101 GLU A N 1
ATOM 817 C CA . GLU A 1 101 ? -11.782 -2.981 -0.498 1.00 92.44 101 GLU A CA 1
ATOM 818 C C . GLU A 1 101 ? -10.933 -4.131 -1.046 1.00 92.44 101 GLU A C 1
ATOM 820 O O . GLU A 1 101 ? -10.224 -3.991 -2.044 1.00 92.44 101 GLU A O 1
ATOM 825 N N . CYS A 1 102 ? -11.019 -5.284 -0.385 1.00 90.31 102 CYS A N 1
ATOM 826 C CA . CYS A 1 102 ? -10.335 -6.496 -0.814 1.00 90.31 102 CYS A CA 1
ATOM 827 C C . CYS A 1 102 ? -11.041 -7.105 -2.037 1.00 90.31 102 CYS A C 1
ATOM 829 O O . CYS A 1 102 ? -12.247 -7.347 -2.015 1.00 90.31 102 CYS A O 1
ATOM 831 N N . ASN A 1 103 ? -10.284 -7.388 -3.095 1.00 91.19 103 ASN A N 1
ATOM 832 C CA . ASN A 1 103 ? -10.757 -8.025 -4.318 1.00 91.19 103 ASN A CA 1
ATOM 833 C C . ASN A 1 103 ? -10.139 -9.421 -4.466 1.00 91.19 103 ASN A C 1
ATOM 835 O O . ASN A 1 103 ? -8.967 -9.557 -4.810 1.00 91.19 103 ASN A O 1
ATOM 839 N N . GLU A 1 104 ? -10.938 -10.469 -4.263 1.00 88.69 104 GLU A N 1
ATOM 840 C CA . GLU A 1 104 ? -10.477 -11.865 -4.310 1.00 88.69 104 GLU A CA 1
ATOM 841 C C . GLU A 1 104 ? -9.825 -12.266 -5.641 1.00 88.69 104 GLU A C 1
ATOM 843 O O . GLU A 1 104 ? -8.965 -13.144 -5.657 1.00 88.69 104 GLU A O 1
ATOM 848 N N . SER A 1 105 ? -10.172 -11.608 -6.754 1.00 91.56 105 SER A N 1
ATOM 849 C CA . SER A 1 105 ? -9.563 -11.894 -8.063 1.00 91.56 105 SER A CA 1
ATOM 850 C C . SER A 1 105 ? -8.082 -11.516 -8.157 1.00 91.56 105 SER A C 1
ATOM 852 O O . SER A 1 105 ? -7.399 -11.958 -9.079 1.00 91.56 105 SER A O 1
ATOM 854 N N . LEU A 1 106 ? -7.582 -10.711 -7.215 1.00 90.81 106 LEU A N 1
ATOM 855 C CA . LEU A 1 106 ? -6.180 -10.300 -7.145 1.00 90.81 106 LEU A CA 1
ATOM 856 C C . LEU A 1 106 ? -5.326 -11.222 -6.268 1.00 90.81 106 LEU A C 1
ATOM 858 O O . LEU A 1 106 ? -4.119 -10.994 -6.174 1.00 90.81 106 LEU A O 1
ATOM 862 N N . ASN A 1 107 ? -5.927 -12.237 -5.638 1.00 91.81 107 ASN A N 1
ATOM 863 C CA . ASN A 1 107 ? -5.203 -13.217 -4.839 1.00 91.81 107 ASN A CA 1
ATOM 864 C C . ASN A 1 107 ? -4.422 -14.163 -5.754 1.00 91.81 107 ASN A C 1
ATOM 866 O O . ASN A 1 107 ? -5.004 -14.884 -6.565 1.00 91.81 107 ASN A O 1
ATOM 870 N N . ASP A 1 108 ? -3.105 -14.185 -5.590 1.00 94.56 108 ASP A N 1
ATOM 871 C CA . ASP A 1 108 ? -2.205 -15.031 -6.367 1.00 94.56 108 ASP A CA 1
ATOM 872 C C . ASP A 1 108 ? -1.090 -15.580 -5.471 1.00 94.56 108 ASP A C 1
ATOM 874 O O . ASP A 1 108 ? 0.014 -15.038 -5.384 1.00 94.56 108 ASP A O 1
ATOM 878 N N . GLU A 1 109 ? -1.385 -16.697 -4.799 1.00 93.62 109 GLU A N 1
ATOM 879 C CA . GLU A 1 109 ? -0.421 -17.383 -3.930 1.00 93.62 109 GLU A CA 1
ATOM 880 C C . GLU A 1 109 ? 0.830 -17.851 -4.679 1.00 93.62 109 GLU A C 1
ATOM 882 O O . GLU A 1 109 ? 1.894 -18.016 -4.079 1.00 93.62 109 GLU A O 1
ATOM 887 N N . LYS A 1 110 ? 0.709 -18.136 -5.981 1.00 94.62 110 LYS A N 1
ATOM 888 C CA . LYS A 1 110 ? 1.847 -18.601 -6.767 1.00 94.62 110 LYS A CA 1
ATOM 889 C C . LYS A 1 110 ? 2.808 -17.443 -7.009 1.00 94.62 110 LYS A C 1
ATOM 891 O O . LYS A 1 110 ? 3.998 -17.605 -6.762 1.00 94.62 110 LYS A O 1
ATOM 896 N N . ALA A 1 111 ? 2.294 -16.287 -7.426 1.00 92.81 111 ALA A N 1
ATOM 897 C CA . ALA A 1 111 ? 3.105 -15.088 -7.609 1.00 92.81 111 ALA A CA 1
ATOM 898 C C . ALA A 1 111 ? 3.816 -14.675 -6.313 1.00 92.81 111 ALA A C 1
ATOM 900 O O . ALA A 1 111 ? 4.971 -14.262 -6.357 1.00 92.81 111 ALA A O 1
ATOM 901 N N . GLU A 1 112 ? 3.161 -14.822 -5.158 1.00 92.81 112 GLU A N 1
ATOM 902 C CA . GLU A 1 112 ? 3.791 -14.548 -3.863 1.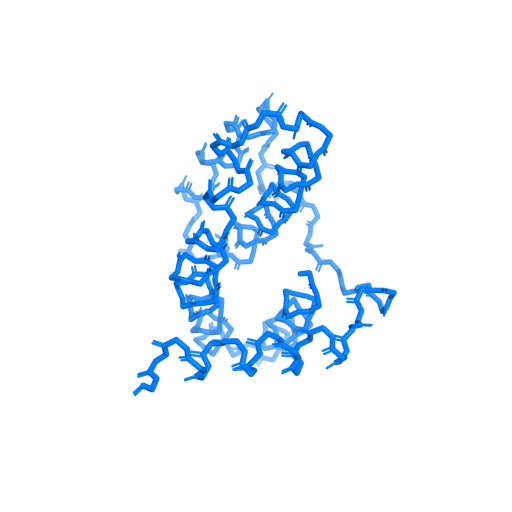00 92.81 112 GLU A CA 1
ATOM 903 C C . GLU A 1 112 ? 4.949 -15.504 -3.557 1.00 92.81 112 GLU A C 1
ATOM 905 O O . GLU A 1 112 ? 6.025 -15.039 -3.189 1.00 92.81 112 GLU A O 1
ATOM 910 N N . LYS A 1 113 ? 4.770 -16.813 -3.773 1.00 94.12 113 LYS A N 1
ATOM 911 C CA . LYS A 1 113 ? 5.832 -17.816 -3.564 1.00 94.12 113 LYS A CA 1
ATOM 912 C C . LYS A 1 113 ? 7.009 -17.629 -4.518 1.00 94.12 113 LYS A C 1
ATOM 914 O O . LYS A 1 113 ? 8.161 -17.739 -4.103 1.00 94.12 113 LYS A O 1
ATOM 919 N N . ASP A 1 114 ? 6.725 -17.346 -5.787 1.00 93.69 114 ASP A N 1
ATOM 920 C CA . ASP A 1 114 ? 7.755 -17.085 -6.793 1.00 93.69 114 ASP A CA 1
ATOM 921 C C . ASP A 1 114 ? 8.557 -15.822 -6.422 1.00 93.69 114 ASP A C 1
ATOM 923 O O . ASP A 1 114 ? 9.780 -15.793 -6.562 1.00 93.69 114 ASP A O 1
ATOM 927 N N . MET A 1 115 ? 7.883 -14.797 -5.888 1.00 92.06 115 MET A N 1
ATOM 928 C CA . MET A 1 115 ? 8.523 -13.577 -5.397 1.00 92.06 115 MET A CA 1
ATOM 929 C C . MET A 1 115 ? 9.417 -13.838 -4.179 1.00 92.06 115 MET A C 1
ATOM 931 O O . MET A 1 115 ? 10.550 -13.358 -4.152 1.00 92.06 115 MET A O 1
ATOM 935 N N . ASP A 1 116 ? 8.956 -14.619 -3.199 1.00 92.44 116 ASP A N 1
ATOM 936 C CA . ASP A 1 116 ? 9.767 -14.983 -2.028 1.00 92.44 116 ASP A CA 1
ATOM 937 C C . ASP A 1 116 ? 11.057 -15.694 -2.429 1.00 92.44 116 ASP A C 1
ATOM 939 O O . ASP A 1 116 ? 12.134 -15.338 -1.952 1.00 92.44 116 ASP A O 1
ATOM 943 N N . PHE A 1 117 ? 10.973 -16.626 -3.380 1.00 92.75 117 PHE A N 1
ATOM 944 C CA . PHE A 1 117 ? 12.145 -17.316 -3.910 1.00 92.75 117 PHE A CA 1
ATOM 945 C C . PHE A 1 117 ? 13.163 -16.350 -4.540 1.00 92.75 117 PHE A C 1
ATOM 947 O O . PHE A 1 117 ? 14.368 -16.491 -4.325 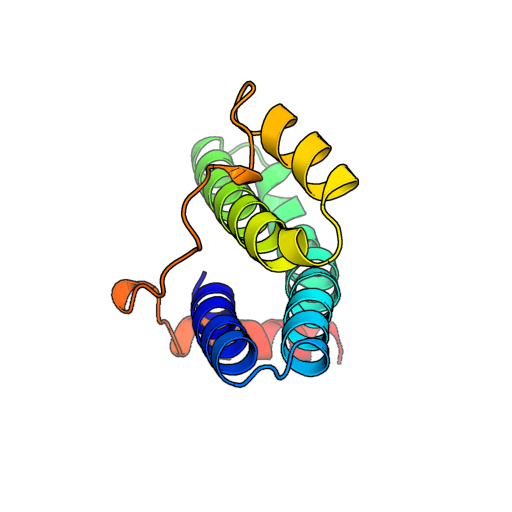1.00 92.75 117 PHE A O 1
ATOM 954 N N . ILE A 1 118 ? 12.698 -15.345 -5.292 1.00 91.12 118 ILE A N 1
ATOM 955 C CA . ILE A 1 118 ? 13.570 -14.316 -5.885 1.00 91.12 118 ILE A CA 1
ATOM 956 C C . ILE A 1 118 ? 14.238 -13.476 -4.790 1.00 91.12 118 ILE A C 1
ATOM 958 O O . ILE A 1 118 ? 15.445 -13.240 -4.849 1.00 91.12 118 ILE A O 1
ATOM 962 N N . ILE A 1 119 ? 13.473 -13.038 -3.787 1.00 89.81 119 ILE A N 1
ATOM 963 C CA . ILE A 1 119 ? 13.983 -12.243 -2.663 1.00 89.81 119 ILE A CA 1
ATOM 964 C C . ILE A 1 119 ? 15.058 -13.021 -1.895 1.00 89.81 119 ILE A C 1
ATOM 966 O O . ILE A 1 119 ? 16.124 -12.477 -1.603 1.00 89.81 119 ILE A O 1
ATOM 970 N N . GLU A 1 120 ? 14.805 -14.292 -1.579 1.00 91.62 120 GLU A N 1
ATOM 971 C CA . GLU A 1 120 ? 15.765 -15.162 -0.894 1.00 91.62 120 GLU A CA 1
ATOM 972 C C . GLU A 1 120 ? 17.042 -15.360 -1.713 1.00 91.62 120 GLU A C 1
ATOM 974 O O . GLU A 1 120 ? 18.139 -15.258 -1.164 1.00 91.62 120 GLU A O 1
ATOM 979 N N . ALA A 1 121 ? 16.916 -15.565 -3.026 1.00 91.69 121 ALA A N 1
ATOM 980 C CA . ALA A 1 121 ? 18.060 -15.730 -3.918 1.00 91.69 121 ALA A CA 1
ATOM 981 C C . ALA A 1 121 ? 18.937 -14.469 -4.032 1.00 91.69 121 ALA A C 1
ATOM 983 O O . ALA A 1 121 ? 20.128 -14.593 -4.299 1.00 91.69 121 ALA A O 1
ATOM 984 N N . ILE A 1 122 ? 18.370 -13.269 -3.852 1.00 88.50 122 ILE A N 1
ATOM 985 C CA . ILE A 1 122 ? 19.117 -11.997 -3.872 1.00 88.50 122 ILE A CA 1
ATOM 986 C C . ILE A 1 122 ? 19.757 -11.695 -2.507 1.00 88.50 122 ILE A C 1
ATOM 988 O O . ILE A 1 122 ? 20.813 -11.066 -2.452 1.00 88.50 122 ILE A O 1
ATOM 992 N N . LYS A 1 123 ? 19.117 -12.104 -1.403 1.00 85.88 123 LYS A N 1
ATOM 993 C CA . LYS A 1 123 ? 19.637 -11.909 -0.037 1.00 85.88 123 LYS A CA 1
ATOM 994 C C . LYS A 1 123 ? 20.751 -12.896 0.341 1.00 85.88 123 LYS A C 1
ATOM 996 O O . LYS A 1 123 ? 21.534 -12.567 1.234 1.00 85.88 123 LYS A O 1
ATOM 1001 N N . GLY A 1 124 ? 20.750 -14.096 -0.246 1.00 59.34 124 GLY A N 1
ATOM 1002 C CA . GLY A 1 124 ? 21.722 -15.174 0.002 1.00 59.34 124 GLY A CA 1
ATOM 1003 C C . GLY A 1 124 ? 23.071 -14.956 -0.669 1.00 59.34 124 GLY A C 1
ATOM 1004 O O . GLY A 1 124 ? 24.074 -15.412 -0.074 1.00 59.34 124 GLY A O 1
#

Secondary structure (DSSP, 8-state):
-HHHHHHHHHHHHHHHTT-HHHHHHHHHHIIIIIIIIIIIHHHHHHHTSS-HHHHHHHHHHHHHHHHHHHHHHTTT-HHHHHHHHHHHTTS--GGGSPPP---GGG--HHHHHHHHHHHHHHH-

Sequence (124 aa):
LSRMNTLVKEVTENMEKYELGIALQKVYDFMWTEFCDWYIELVKGVLCGEDEKQKGIVYNVLNDVLQTGLKLLHPVMPFITEEIYTTLTDGESIVISNWPECNESLNDEKAEKDMDFIIEAIKG

Radius of gyration: 15.33 Å; chains: 1; bounding box: 35×36×42 Å